Protein AF-A0A2E7ZT32-F1 (afdb_monomer_lite)

Structure (mmCIF, N/CA/C/O backbone):
data_AF-A0A2E7ZT32-F1
#
_entry.id   AF-A0A2E7ZT32-F1
#
loop_
_atom_site.group_PDB
_atom_site.id
_atom_site.type_symbol
_atom_site.label_atom_id
_atom_site.label_alt_id
_atom_site.label_comp_id
_atom_site.label_asym_id
_atom_site.label_entity_id
_atom_site.label_seq_id
_atom_site.pdbx_PDB_ins_code
_atom_site.Cartn_x
_atom_site.Cartn_y
_atom_site.Cartn_z
_atom_site.occupancy
_atom_site.B_iso_or_equiv
_atom_site.auth_seq_id
_atom_site.auth_comp_id
_atom_site.auth_asym_id
_atom_site.auth_atom_id
_atom_site.pdbx_PDB_model_num
ATOM 1 N N . MET A 1 1 ? -22.528 -27.474 -40.644 1.00 44.06 1 MET A N 1
ATOM 2 C CA . MET A 1 1 ? -21.959 -28.579 -41.443 1.00 44.06 1 MET A CA 1
ATOM 3 C C . MET A 1 1 ? -20.576 -28.082 -41.821 1.00 44.06 1 MET A C 1
ATOM 5 O O . MET A 1 1 ? -20.503 -27.129 -42.572 1.00 44.06 1 MET A O 1
ATOM 9 N N . GLU A 1 2 ? -19.521 -28.380 -41.077 1.00 48.31 2 GLU A N 1
ATOM 10 C CA . GLU A 1 2 ? -18.932 -29.712 -40.945 1.00 48.31 2 GLU A CA 1
ATOM 11 C C . GLU A 1 2 ? -18.247 -29.888 -39.576 1.00 48.31 2 GLU A C 1
ATOM 13 O O . GLU A 1 2 ? -18.005 -28.931 -38.846 1.00 48.31 2 GLU A O 1
ATOM 18 N N . LEU A 1 3 ? -18.027 -31.150 -39.232 1.00 40.50 3 LEU A N 1
ATOM 19 C CA . LEU A 1 3 ? -17.860 -31.727 -37.908 1.00 40.50 3 LEU A CA 1
ATOM 20 C C . LEU A 1 3 ? -16.475 -31.538 -37.266 1.00 40.50 3 LEU A C 1
ATOM 22 O O . LEU A 1 3 ? -15.448 -31.378 -37.916 1.00 40.50 3 LEU A O 1
ATOM 26 N N . GLN A 1 4 ? -16.511 -31.675 -35.940 1.00 51.94 4 GLN A N 1
ATOM 27 C CA . GLN A 1 4 ? -15.408 -31.835 -34.998 1.00 51.94 4 GLN A CA 1
ATOM 28 C C . GLN A 1 4 ? -14.325 -32.815 -35.477 1.00 51.94 4 GLN A C 1
ATOM 30 O O . GLN A 1 4 ? -14.642 -33.946 -35.837 1.00 51.94 4 GLN A O 1
ATOM 35 N N . ASN A 1 5 ? -13.049 -32.434 -35.349 1.00 46.72 5 ASN A N 1
ATOM 36 C CA . ASN A 1 5 ? -11.933 -33.374 -35.432 1.00 46.72 5 ASN A CA 1
ATOM 37 C C . ASN A 1 5 ? -11.265 -33.498 -34.057 1.00 46.72 5 ASN A C 1
ATOM 39 O O . ASN A 1 5 ? -10.390 -32.722 -33.680 1.00 46.72 5 ASN A O 1
ATOM 43 N N . ARG A 1 6 ? -11.767 -34.457 -33.278 1.00 56.53 6 ARG A N 1
ATOM 44 C CA . ARG A 1 6 ? -11.329 -34.7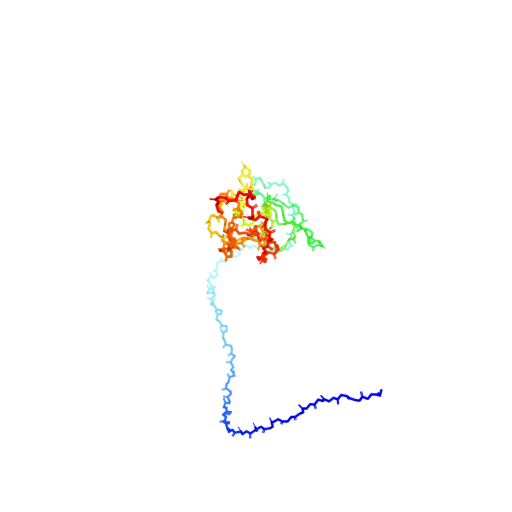98 -31.925 1.00 56.53 6 ARG A CA 1
ATOM 45 C C . ARG A 1 6 ? -10.524 -36.087 -32.046 1.00 56.53 6 ARG A C 1
ATOM 47 O O . ARG A 1 6 ? -11.111 -37.153 -32.209 1.00 56.53 6 ARG A O 1
ATOM 54 N N . ASN A 1 7 ? -9.195 -35.985 -32.043 1.00 53.62 7 ASN A N 1
ATOM 55 C CA . ASN A 1 7 ? -8.340 -37.153 -32.217 1.00 53.62 7 ASN A CA 1
ATOM 56 C C . ASN A 1 7 ? -8.139 -37.859 -30.872 1.00 53.62 7 ASN A C 1
ATOM 58 O O . ASN A 1 7 ? -7.481 -37.363 -29.960 1.00 53.62 7 ASN A O 1
ATOM 62 N N . MET A 1 8 ? -8.812 -38.998 -30.774 1.00 51.62 8 MET A N 1
ATOM 63 C CA . MET A 1 8 ? -8.826 -39.953 -29.678 1.00 51.62 8 MET A CA 1
ATOM 64 C C . MET A 1 8 ? -7.582 -40.854 -29.747 1.00 51.62 8 MET A C 1
ATOM 66 O O . MET A 1 8 ? -7.039 -41.080 -30.825 1.00 51.62 8 MET A O 1
ATOM 70 N N . LEU A 1 9 ? -7.288 -41.500 -28.615 1.00 43.53 9 LEU A N 1
ATOM 71 C CA . LEU A 1 9 ? -6.657 -42.823 -28.507 1.00 43.53 9 LEU A CA 1
ATOM 72 C C . LEU A 1 9 ? -5.124 -42.884 -28.354 1.00 43.53 9 LEU A C 1
ATOM 74 O O . LEU A 1 9 ? -4.387 -43.047 -29.317 1.00 43.53 9 LEU A O 1
ATOM 78 N N . TRP A 1 10 ? -4.677 -42.965 -27.098 1.00 52.50 10 TRP A N 1
ATOM 79 C CA . TRP A 1 10 ? -3.702 -43.985 -26.698 1.00 52.50 10 TRP A CA 1
ATOM 80 C C . TRP A 1 10 ? -4.205 -44.688 -25.433 1.00 52.50 10 TRP A C 1
ATOM 82 O O . TRP A 1 10 ? -4.129 -44.170 -24.324 1.00 52.50 10 TRP A O 1
ATOM 92 N N . LEU A 1 11 ? -4.779 -45.875 -25.646 1.00 48.75 11 LEU A N 1
ATOM 93 C CA . LEU A 1 11 ? -4.953 -46.914 -24.636 1.00 48.75 11 LEU A CA 1
ATOM 94 C C . LEU A 1 11 ? -3.565 -47.412 -24.216 1.00 48.75 11 LEU A C 1
ATOM 96 O O . LEU A 1 11 ? -2.834 -47.886 -25.079 1.00 48.75 11 LEU A O 1
ATOM 100 N N . MET A 1 12 ? -3.276 -47.435 -22.915 1.00 56.84 12 MET A N 1
ATOM 101 C CA . MET A 1 12 ? -2.553 -48.547 -22.288 1.00 56.84 12 MET A CA 1
ATOM 102 C C . MET A 1 12 ? -3.114 -48.770 -20.884 1.00 56.84 12 MET A C 1
ATOM 104 O O . MET A 1 12 ? -2.812 -48.045 -19.941 1.00 56.84 12 MET A O 1
ATOM 108 N N . ALA A 1 13 ? -3.966 -49.786 -20.775 1.00 48.78 13 ALA A N 1
ATOM 109 C CA . ALA A 1 13 ? -4.363 -50.392 -19.519 1.00 48.78 13 ALA A CA 1
ATOM 110 C C . ALA A 1 13 ? -3.376 -51.517 -19.179 1.00 48.78 13 ALA A C 1
ATOM 112 O O . ALA A 1 13 ? -3.113 -52.372 -20.024 1.00 48.78 13 ALA A O 1
ATOM 113 N N . ALA A 1 14 ? -2.899 -51.564 -17.936 1.00 48.31 14 ALA A N 1
ATOM 114 C CA . ALA A 1 14 ? -2.426 -52.795 -17.312 1.00 48.31 14 ALA A CA 1
ATOM 115 C C . ALA A 1 14 ? -2.704 -52.740 -15.803 1.00 48.31 14 ALA A C 1
ATOM 117 O O . ALA A 1 14 ? -2.135 -51.936 -15.071 1.00 48.31 14 ALA A O 1
ATOM 118 N N . LEU A 1 15 ? -3.641 -53.596 -15.389 1.00 50.78 15 LEU A N 1
ATOM 119 C CA . LEU A 1 15 ? -3.982 -53.952 -14.016 1.00 50.78 15 LEU A CA 1
ATOM 120 C C . LEU A 1 15 ? -2.781 -54.572 -13.285 1.00 50.78 15 LEU A C 1
ATOM 122 O O . LEU A 1 15 ? -1.994 -55.251 -13.936 1.00 50.78 15 LEU A O 1
ATOM 126 N N . VAL A 1 16 ? -2.769 -54.505 -11.943 1.00 48.06 16 VAL A N 1
ATOM 127 C CA . VAL A 1 16 ? -2.507 -55.662 -11.054 1.00 48.06 16 VAL A CA 1
ATOM 128 C C . VAL A 1 16 ? -2.897 -55.350 -9.592 1.00 48.06 16 VAL A C 1
ATOM 130 O O . VAL A 1 16 ? -2.325 -54.475 -8.958 1.00 48.06 16 VAL A O 1
ATOM 133 N N . PHE A 1 17 ? -3.906 -56.108 -9.135 1.00 46.03 17 PHE A N 1
ATOM 134 C CA . PHE A 1 17 ? -4.168 -56.720 -7.815 1.00 46.03 17 PHE A CA 1
ATOM 135 C C . PHE A 1 17 ? -4.166 -55.852 -6.537 1.00 46.03 17 PHE A C 1
ATOM 137 O O . PHE A 1 17 ? -3.165 -55.288 -6.129 1.00 46.03 17 PHE A O 1
ATOM 144 N N . ALA A 1 18 ? -5.331 -55.660 -5.912 1.00 43.78 18 ALA A N 1
ATOM 145 C CA . ALA A 1 18 ? -6.026 -56.585 -4.997 1.00 43.78 18 ALA A CA 1
ATOM 146 C C . ALA A 1 18 ? -5.474 -56.542 -3.561 1.00 43.78 18 ALA A C 1
ATOM 148 O O . ALA A 1 18 ? -4.405 -57.061 -3.265 1.00 43.78 18 ALA A O 1
ATOM 149 N N . GLY A 1 19 ? -6.284 -55.977 -2.668 1.00 44.78 19 GLY A N 1
ATOM 150 C CA . GLY A 1 19 ? -6.091 -55.990 -1.224 1.00 44.78 19 GLY A CA 1
ATOM 151 C C . GLY A 1 19 ? -7.355 -55.490 -0.537 1.00 44.78 19 GLY A C 1
ATOM 152 O O . GLY A 1 19 ? -7.425 -54.347 -0.110 1.00 44.78 19 GLY A O 1
ATOM 153 N N . CYS A 1 20 ? -8.385 -56.335 -0.500 1.00 48.03 20 CYS A N 1
ATOM 154 C CA . CYS A 1 20 ? -9.529 -56.159 0.383 1.00 48.03 20 CYS A CA 1
ATOM 155 C C . CYS A 1 20 ? -9.181 -56.845 1.710 1.00 48.03 20 CYS A C 1
ATOM 157 O O . CYS A 1 20 ? -8.867 -58.033 1.701 1.00 48.03 20 CYS A O 1
ATOM 159 N N . SER A 1 21 ? -9.236 -56.127 2.831 1.00 48.22 21 SER A N 1
ATOM 160 C CA . SER A 1 21 ? -9.439 -56.759 4.135 1.00 48.22 21 SER A CA 1
ATOM 161 C C . SER A 1 21 ? -10.209 -55.815 5.055 1.00 48.22 21 SER A C 1
ATOM 163 O O . SER A 1 21 ? -9.656 -54.876 5.610 1.00 48.22 21 SER A O 1
ATOM 165 N N . SER A 1 22 ? -11.517 -56.068 5.085 1.00 47.81 22 SER A N 1
ATOM 166 C CA . SER A 1 22 ? -12.370 -56.262 6.264 1.00 47.81 22 SER A CA 1
ATOM 167 C C . SER A 1 22 ? -12.110 -55.420 7.518 1.00 47.81 22 SER A C 1
ATOM 169 O O . SER A 1 22 ? -11.057 -55.570 8.123 1.00 47.81 22 SER A O 1
ATOM 171 N N . THR A 1 23 ? -13.175 -54.703 7.923 1.00 48.69 23 THR A N 1
ATOM 172 C CA . THR A 1 23 ? -13.800 -54.689 9.273 1.00 48.69 23 THR A CA 1
ATOM 173 C C . THR A 1 23 ? -12.878 -54.301 10.441 1.00 48.69 23 THR A C 1
ATOM 175 O O . THR A 1 23 ? -11.807 -54.858 10.585 1.00 48.69 23 THR A O 1
ATOM 178 N N . GLU A 1 24 ? -13.219 -53.379 11.347 1.00 56.44 24 GLU A N 1
ATOM 179 C CA . GLU A 1 24 ? -14.352 -53.460 12.282 1.00 56.44 24 GLU A CA 1
ATOM 180 C C . GLU A 1 24 ? -14.703 -52.064 12.859 1.00 56.44 24 GLU A C 1
ATOM 182 O O . GLU A 1 24 ? -13.821 -51.248 13.117 1.00 56.44 24 GLU A O 1
ATOM 187 N N . ALA A 1 25 ? -15.989 -51.823 13.122 1.00 55.81 25 ALA A N 1
ATOM 188 C CA . ALA A 1 25 ? -16.462 -50.972 14.220 1.00 55.81 25 ALA A CA 1
ATOM 189 C C . ALA A 1 25 ? -17.188 -51.904 15.209 1.00 55.81 25 ALA A C 1
ATOM 191 O O . ALA A 1 25 ? -17.851 -52.838 14.744 1.00 55.81 25 ALA A O 1
ATOM 192 N N . PRO A 1 26 ? -17.021 -51.738 16.535 1.00 50.28 26 PRO A N 1
ATOM 193 C CA . PRO A 1 26 ? -18.109 -51.207 17.382 1.00 50.28 26 PRO A CA 1
ATOM 194 C C . PRO A 1 26 ? -17.588 -50.321 18.555 1.00 50.28 26 PRO A C 1
ATOM 196 O O . PRO A 1 26 ? -16.479 -50.509 19.035 1.00 50.28 26 PRO A O 1
ATOM 199 N N . THR A 1 27 ? -18.232 -49.201 18.911 1.00 46.38 27 THR A N 1
ATOM 200 C CA . THR A 1 27 ? -19.353 -49.036 19.875 1.00 46.38 27 THR A CA 1
ATOM 201 C C . THR A 1 27 ? -18.932 -48.993 21.365 1.00 46.38 27 THR A C 1
ATOM 203 O O . THR A 1 27 ? -18.458 -49.982 21.907 1.00 46.38 27 THR A O 1
ATOM 206 N N . GLU A 1 28 ? -19.231 -47.840 21.994 1.00 50.78 28 GLU A N 1
ATOM 207 C CA . GLU A 1 28 ? -19.510 -47.556 23.425 1.00 50.78 28 GLU A CA 1
ATOM 208 C C . GLU A 1 28 ? -18.400 -47.720 24.484 1.00 50.78 28 GLU A C 1
ATOM 210 O O . GLU A 1 28 ? -17.934 -48.825 24.743 1.00 50.78 28 GLU A O 1
ATOM 215 N N . ARG A 1 29 ? -18.156 -46.653 25.272 1.00 50.16 29 ARG A N 1
ATOM 216 C CA . ARG A 1 29 ? -18.421 -46.709 26.725 1.00 50.16 29 ARG A CA 1
ATOM 217 C C . ARG A 1 29 ? -18.493 -45.321 27.373 1.00 50.16 29 ARG A C 1
ATOM 219 O O . ARG A 1 29 ? -17.478 -44.658 27.562 1.00 50.16 29 ARG A O 1
ATOM 226 N N . SER A 1 30 ? -19.708 -44.960 27.782 1.00 53.91 30 SER A N 1
ATOM 227 C CA . SER A 1 30 ? -19.976 -44.022 28.874 1.00 53.91 30 SER A CA 1
ATOM 228 C C . SER A 1 30 ? -19.168 -44.396 30.122 1.00 53.91 30 SER A C 1
ATOM 230 O O . SER A 1 30 ? -19.177 -45.558 30.542 1.00 53.91 30 SER A O 1
ATOM 232 N N . GLN A 1 31 ? -18.513 -43.418 30.745 1.00 55.97 31 GLN A N 1
ATOM 233 C CA . GLN A 1 31 ? -18.185 -43.491 32.165 1.00 55.97 31 GLN A CA 1
ATOM 234 C C . GLN A 1 31 ? -18.619 -42.201 32.850 1.00 55.97 31 GLN A C 1
ATOM 236 O O . GLN A 1 31 ? -17.825 -41.307 33.131 1.00 55.97 31 GLN A O 1
ATOM 241 N N . ASP A 1 32 ? -19.917 -42.173 33.136 1.00 48.41 32 ASP A N 1
ATOM 242 C CA . ASP A 1 32 ? -20.485 -41.528 34.310 1.00 48.41 32 ASP A CA 1
ATOM 243 C C . ASP A 1 32 ? -19.647 -41.897 35.546 1.00 48.41 32 ASP A C 1
ATOM 245 O O . ASP A 1 32 ? -19.674 -43.036 36.031 1.00 48.41 32 ASP A O 1
ATOM 249 N N . VAL A 1 33 ? -18.879 -40.941 36.070 1.00 58.53 33 VAL A N 1
ATOM 250 C CA . VAL A 1 33 ? -18.340 -41.064 37.424 1.00 58.53 33 VAL A CA 1
ATOM 251 C C . VAL A 1 33 ? -19.517 -40.890 38.367 1.00 58.53 33 VAL A C 1
ATOM 253 O O . VAL A 1 33 ? -20.093 -39.812 38.494 1.00 58.53 33 VAL A O 1
ATOM 256 N N . GLN A 1 34 ? -19.885 -41.998 38.999 1.00 48.62 34 GLN A N 1
ATOM 257 C CA . GLN A 1 34 ? -20.909 -42.062 40.024 1.00 48.62 34 GLN A CA 1
ATOM 258 C C . GLN A 1 34 ? -20.571 -41.078 41.147 1.00 48.62 34 GLN A C 1
ATOM 260 O O . GLN A 1 34 ? -19.633 -41.294 41.916 1.00 48.62 34 GLN A O 1
ATOM 265 N N . ALA A 1 35 ? -21.357 -40.008 41.247 1.00 49.81 35 ALA A N 1
ATOM 266 C CA . ALA A 1 35 ? -21.474 -39.243 42.472 1.00 49.81 35 ALA A CA 1
ATOM 267 C C . ALA A 1 35 ? -22.036 -40.191 43.538 1.00 49.81 35 ALA A C 1
ATOM 269 O O . ALA A 1 35 ? -23.204 -40.580 43.499 1.00 49.81 35 ALA A O 1
ATOM 270 N N . THR A 1 36 ? -21.181 -40.626 44.458 1.00 46.91 36 THR A N 1
ATOM 271 C CA . THR A 1 36 ? -21.615 -41.321 45.664 1.00 46.91 36 THR A CA 1
ATOM 272 C C . THR A 1 36 ? -22.391 -40.333 46.520 1.00 46.91 36 THR A C 1
ATOM 274 O O . THR A 1 36 ? -21.813 -39.489 47.204 1.00 46.91 36 THR A O 1
ATOM 277 N N . ASP A 1 37 ? -23.709 -40.456 46.424 1.00 47.06 37 ASP A N 1
ATOM 278 C CA . ASP A 1 37 ? -24.710 -39.925 47.332 1.00 47.06 37 ASP A CA 1
ATOM 279 C C . ASP A 1 37 ? -24.388 -40.362 48.772 1.00 47.06 37 ASP A C 1
ATOM 281 O O . ASP A 1 37 ? -24.600 -41.510 49.170 1.00 47.06 37 ASP A O 1
ATOM 285 N N . VAL A 1 38 ? -23.824 -39.439 49.550 1.00 51.38 38 VAL A N 1
ATOM 286 C CA . VAL A 1 38 ? -23.970 -39.440 51.004 1.00 51.38 38 VAL A CA 1
ATOM 287 C C . VAL A 1 38 ? -24.928 -38.305 51.311 1.00 51.38 38 VAL A C 1
ATOM 289 O O . VAL A 1 38 ? -24.528 -37.156 51.495 1.00 51.38 38 VAL A O 1
ATOM 292 N N . GLY A 1 39 ? -26.212 -38.644 51.298 1.00 37.84 39 GLY A N 1
ATOM 293 C CA . GLY A 1 39 ? -27.290 -37.730 51.606 1.00 37.84 39 GLY A CA 1
ATOM 294 C C . GLY A 1 39 ? -27.094 -37.031 52.949 1.00 37.84 39 GLY A C 1
ATOM 295 O O . GLY A 1 39 ? -26.950 -37.664 53.997 1.00 37.84 39 GLY A O 1
ATOM 296 N N . LEU A 1 40 ? -27.191 -35.704 52.909 1.00 48.66 40 LEU A N 1
ATOM 297 C CA . LEU A 1 40 ? -27.631 -34.901 54.037 1.00 48.66 40 LEU A CA 1
ATOM 298 C C . LEU A 1 40 ? -28.608 -33.827 53.534 1.00 48.66 40 LEU A C 1
ATOM 300 O O . LEU A 1 40 ? -28.229 -32.718 53.194 1.00 48.66 40 LEU A O 1
ATOM 304 N N . ALA A 1 41 ? -29.874 -34.242 53.473 1.00 45.66 41 ALA A N 1
ATOM 305 C CA . ALA A 1 41 ? -31.059 -33.492 53.886 1.00 45.66 41 ALA A CA 1
ATOM 306 C C . ALA A 1 41 ? -31.310 -32.061 53.332 1.00 45.66 41 ALA A C 1
ATOM 308 O O . ALA A 1 41 ? -30.765 -31.087 53.831 1.00 45.66 41 ALA A O 1
ATOM 309 N N . ILE A 1 42 ? -32.311 -31.991 52.435 1.00 48.81 42 ILE A N 1
ATOM 310 C CA . ILE A 1 42 ? -33.449 -31.038 52.370 1.00 48.81 42 ILE A CA 1
ATOM 311 C C . ILE A 1 42 ? -33.196 -29.526 52.550 1.00 48.81 42 ILE A C 1
ATOM 313 O O . ILE A 1 42 ? -33.114 -29.039 53.671 1.00 48.81 42 ILE A O 1
ATOM 317 N N . ASP A 1 43 ? -33.358 -28.774 51.456 1.00 45.03 43 ASP A N 1
ATOM 318 C CA . ASP A 1 43 ? -34.270 -27.621 51.435 1.00 45.03 43 ASP A CA 1
ATOM 319 C C . ASP A 1 43 ? -34.995 -27.550 50.079 1.00 45.03 43 ASP A C 1
ATOM 321 O O . ASP A 1 43 ? -34.470 -27.972 49.048 1.00 45.03 43 ASP A O 1
ATOM 325 N N . ALA A 1 44 ? -36.256 -27.136 50.109 1.00 45.12 44 ALA A N 1
ATOM 326 C CA . ALA A 1 44 ? -37.197 -27.204 49.002 1.00 45.12 44 ALA A CA 1
ATOM 327 C C . ALA A 1 44 ? -37.141 -25.951 48.109 1.00 45.12 44 ALA A C 1
ATOM 329 O O . ALA A 1 44 ? -37.138 -24.833 48.607 1.00 45.12 44 ALA A O 1
ATOM 330 N N . GLY A 1 45 ? -37.245 -26.153 46.789 1.00 45.78 45 GLY A N 1
ATOM 331 C CA . GLY A 1 45 ? -37.381 -25.091 45.779 1.00 45.78 45 GLY A CA 1
ATOM 332 C C . GLY A 1 45 ? -36.018 -24.622 45.257 1.00 45.78 45 GLY A C 1
ATOM 333 O O . GLY A 1 45 ? -35.115 -24.375 46.032 1.00 45.78 45 GLY A O 1
ATOM 334 N N . GLN A 1 46 ? -35.769 -24.483 43.958 1.00 40.69 46 GLN A N 1
ATOM 335 C CA . GLN A 1 46 ? -36.648 -23.911 42.947 1.00 40.69 46 GLN A CA 1
ATOM 336 C C . GLN A 1 46 ? -36.367 -24.505 41.557 1.00 40.69 46 GLN A C 1
ATOM 338 O O . GLN A 1 46 ? -35.227 -24.729 41.160 1.00 40.69 46 GLN A O 1
ATOM 343 N N . THR A 1 47 ? -37.450 -24.723 40.817 1.00 48.25 47 THR A N 1
ATOM 344 C CA . THR A 1 47 ? -37.513 -24.796 39.354 1.00 48.25 47 THR A CA 1
ATOM 345 C C . THR A 1 47 ? -37.703 -23.385 38.798 1.00 48.25 47 THR A C 1
ATOM 347 O O . THR A 1 47 ? -38.595 -22.715 39.312 1.00 48.25 47 THR A O 1
ATOM 350 N N . SER A 1 48 ? -36.967 -22.985 37.754 1.00 43.69 48 SER A N 1
ATOM 351 C CA . SER A 1 48 ? -37.294 -21.889 36.800 1.00 43.69 48 SER A CA 1
ATOM 352 C C . SER A 1 48 ? -36.002 -21.537 36.035 1.00 43.69 48 SER A C 1
ATOM 354 O O . SER A 1 48 ? -34.990 -21.314 36.683 1.00 43.69 48 SER A O 1
ATOM 356 N N . SER A 1 49 ? -35.864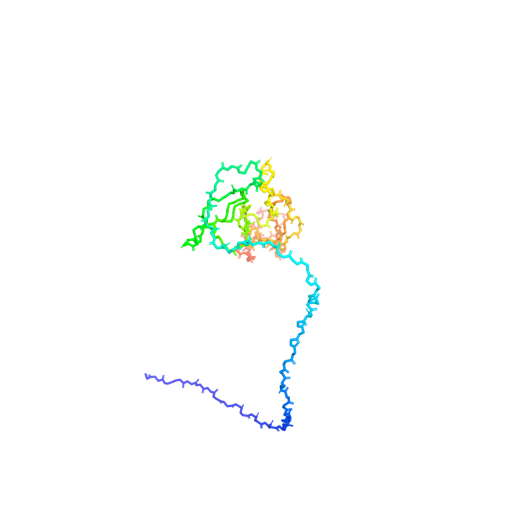 -21.497 34.704 1.00 53.84 49 SER A N 1
ATOM 357 C CA . SER A 1 49 ? -36.811 -21.111 33.651 1.00 53.84 49 SER A CA 1
ATOM 358 C C . SER A 1 49 ? -37.679 -19.934 34.066 1.00 53.84 49 SER A C 1
ATOM 360 O O . SER A 1 49 ? -38.864 -20.133 34.249 1.00 53.84 49 SER A O 1
ATOM 362 N N . ASP A 1 50 ? -37.070 -18.764 34.250 1.00 44.44 50 ASP A N 1
ATOM 363 C CA . ASP A 1 50 ? -37.685 -17.427 34.290 1.00 44.44 50 ASP A CA 1
ATOM 364 C C . ASP A 1 50 ? -36.503 -16.452 34.072 1.00 44.44 50 ASP A C 1
ATOM 366 O O . ASP A 1 50 ? -35.497 -16.561 34.760 1.00 44.44 50 ASP A O 1
ATOM 370 N N . SER A 1 51 ? -36.424 -15.579 33.063 1.00 61.31 51 SER A N 1
ATOM 371 C CA . SER A 1 51 ? -37.413 -14.591 32.626 1.00 61.31 51 SER A CA 1
ATOM 372 C C . SER A 1 51 ? -38.084 -13.910 33.814 1.00 61.31 51 SER A C 1
ATOM 374 O O . SER A 1 51 ? -39.274 -14.068 34.046 1.00 61.31 51 SER A O 1
ATOM 376 N N . GLN A 1 52 ? -37.289 -13.187 34.604 1.00 45.78 52 GLN A N 1
ATOM 377 C CA . GLN A 1 52 ? -37.774 -12.201 35.566 1.00 45.78 52 GLN A CA 1
ATOM 378 C C . GLN A 1 52 ? -36.648 -11.218 35.899 1.00 45.78 52 GLN A C 1
ATOM 380 O O . GLN A 1 52 ? -35.745 -11.492 36.682 1.00 45.78 52 GLN A O 1
ATOM 385 N N . THR A 1 53 ? -36.721 -10.050 35.270 1.00 59.69 53 THR A N 1
ATOM 386 C CA . THR A 1 53 ? -36.031 -8.830 35.678 1.00 59.69 53 THR A CA 1
ATOM 387 C C . THR A 1 53 ? -36.665 -8.299 36.971 1.00 59.69 53 THR A C 1
ATOM 389 O O . THR A 1 53 ? -37.881 -8.120 37.049 1.00 59.69 53 THR A O 1
ATOM 392 N N . ASN A 1 54 ? -35.853 -8.021 37.995 1.00 36.97 54 ASN A N 1
ATOM 393 C CA . ASN A 1 54 ? -36.264 -7.270 39.189 1.00 36.97 54 ASN A CA 1
ATOM 394 C C . ASN A 1 54 ? -35.180 -6.217 39.513 1.00 36.97 54 ASN A C 1
ATOM 396 O O . ASN A 1 54 ? -34.019 -6.591 39.685 1.00 36.97 54 ASN A O 1
ATOM 400 N N . PRO A 1 55 ? -35.500 -4.907 39.565 1.00 50.16 55 PRO A N 1
ATOM 401 C CA . PRO A 1 55 ? -34.506 -3.833 39.492 1.00 50.16 55 PRO A CA 1
ATOM 402 C C . PRO A 1 55 ? -33.893 -3.487 40.860 1.00 50.16 55 PRO A C 1
ATOM 404 O O . PRO A 1 55 ? -33.990 -2.351 41.323 1.00 50.16 55 PRO A O 1
ATOM 407 N N . SER A 1 56 ? -33.307 -4.450 41.574 1.00 47.22 56 SER A N 1
ATOM 408 C CA . SER A 1 56 ? -32.765 -4.191 42.925 1.00 47.22 56 SER A CA 1
ATOM 409 C C . SER A 1 56 ? -31.412 -4.828 43.248 1.00 47.22 56 SER A C 1
ATOM 411 O O . SER A 1 56 ? -30.931 -4.648 44.365 1.00 47.22 56 SER A O 1
ATOM 413 N N . ASP A 1 57 ? -30.749 -5.473 42.287 1.00 49.69 57 ASP A N 1
ATOM 414 C CA . ASP A 1 57 ? -29.358 -5.902 42.455 1.00 49.69 57 ASP A CA 1
ATOM 415 C C . ASP A 1 57 ? -28.391 -4.802 42.004 1.00 49.69 57 ASP A C 1
ATOM 417 O O . ASP A 1 57 ? -28.037 -4.671 40.835 1.00 49.69 57 ASP A O 1
ATOM 421 N N . SER A 1 58 ? -27.919 -4.004 42.961 1.00 54.94 58 SER A N 1
ATOM 422 C CA . SER A 1 58 ? -26.913 -2.951 42.751 1.00 54.94 58 SER A CA 1
ATOM 423 C C . SER A 1 58 ? -25.487 -3.486 42.519 1.00 54.94 58 SER A C 1
ATOM 425 O O . SER A 1 58 ? -24.530 -2.860 42.969 1.00 54.94 58 SER A O 1
ATOM 427 N N . ASN A 1 59 ? -25.317 -4.648 41.876 1.00 50.81 59 ASN A N 1
ATOM 428 C CA . ASN A 1 59 ? -23.997 -5.226 41.578 1.00 50.81 59 ASN A CA 1
ATOM 429 C C . ASN A 1 59 ? -23.994 -6.209 40.386 1.00 50.81 59 ASN A C 1
ATOM 431 O O . ASN A 1 59 ? -23.291 -7.218 40.406 1.00 50.81 59 ASN A O 1
ATOM 435 N N . VAL A 1 60 ? -24.741 -5.903 39.321 1.00 46.97 60 VAL A N 1
ATOM 436 C CA . VAL A 1 60 ? -24.497 -6.511 38.004 1.00 46.97 60 VAL A CA 1
ATOM 437 C C . VAL A 1 60 ? -23.402 -5.698 37.315 1.00 46.97 60 VAL A C 1
ATOM 439 O O . VAL A 1 60 ? -23.607 -4.546 36.935 1.00 46.97 60 VAL A O 1
ATOM 442 N N . ALA A 1 61 ? -22.207 -6.275 37.206 1.00 45.03 61 ALA A N 1
ATOM 443 C CA . ALA A 1 61 ? -21.166 -5.734 36.349 1.00 45.03 61 ALA A CA 1
ATOM 444 C C . ALA A 1 61 ? -21.629 -5.865 34.890 1.00 45.03 61 ALA A C 1
ATOM 446 O O . ALA A 1 61 ? -21.706 -6.968 34.368 1.00 45.03 61 ALA A O 1
ATOM 447 N N . GLN A 1 62 ? -21.958 -4.714 34.302 1.00 46.53 62 GLN A N 1
ATOM 448 C CA . GLN A 1 62 ? -22.155 -4.461 32.872 1.00 46.53 62 GLN A CA 1
ATOM 449 C C . GLN A 1 62 ? -23.114 -5.422 32.166 1.00 46.53 62 GLN A C 1
ATOM 451 O O . GLN A 1 62 ? -22.743 -6.257 31.353 1.00 46.53 62 GLN A O 1
ATOM 456 N N . ASP A 1 63 ? -24.386 -5.205 32.472 1.00 54.31 63 ASP A N 1
ATOM 457 C CA . ASP A 1 63 ? -25.491 -5.440 31.557 1.00 54.31 63 ASP A CA 1
ATOM 458 C C . ASP A 1 63 ? -25.421 -4.412 30.407 1.00 54.31 63 ASP A C 1
ATOM 460 O O . ASP A 1 63 ? -25.787 -3.246 30.575 1.00 54.31 63 ASP A O 1
ATOM 464 N N . THR A 1 64 ? -24.882 -4.829 29.261 1.00 51.00 64 THR A N 1
ATOM 465 C CA . THR A 1 64 ? -24.932 -4.114 27.974 1.00 51.00 64 THR A CA 1
ATOM 466 C C . THR A 1 64 ? -26.031 -4.675 27.068 1.00 51.00 64 THR A C 1
ATOM 468 O O . THR A 1 64 ? -25.895 -4.628 25.851 1.00 51.00 64 THR A O 1
ATOM 471 N N . THR A 1 65 ? -27.138 -5.194 27.622 1.00 52.72 65 THR A N 1
ATOM 472 C CA . THR A 1 65 ? -28.248 -5.750 26.825 1.00 52.72 65 THR A CA 1
ATOM 473 C C . THR A 1 65 ? -29.006 -4.680 26.021 1.00 52.72 65 THR A C 1
ATOM 475 O O . THR A 1 65 ? -30.135 -4.289 26.318 1.00 52.72 65 THR A O 1
ATOM 478 N N . ALA A 1 66 ? -28.418 -4.256 24.904 1.00 56.91 66 ALA A N 1
ATOM 479 C CA . ALA A 1 66 ? -29.193 -4.231 23.679 1.00 56.91 66 ALA A CA 1
ATOM 480 C C . ALA A 1 66 ? -29.477 -5.705 23.327 1.00 56.91 66 ALA A C 1
ATOM 482 O O . ALA A 1 66 ? -28.541 -6.503 23.298 1.00 56.91 66 ALA A O 1
ATOM 483 N N . PRO A 1 67 ? -30.743 -6.121 23.153 1.00 58.91 67 PRO A N 1
ATOM 484 C CA . PRO A 1 67 ? -31.028 -7.437 22.609 1.00 58.91 67 PRO A CA 1
ATOM 485 C C . PRO A 1 67 ? -30.452 -7.439 21.198 1.00 58.91 67 PRO A C 1
ATOM 487 O O . PRO A 1 67 ? -30.962 -6.731 20.331 1.00 58.91 67 PRO A O 1
ATOM 490 N N . CYS A 1 68 ? -29.350 -8.158 21.016 1.00 67.19 68 CYS A N 1
ATOM 491 C CA . CYS A 1 68 ? -28.757 -8.344 19.709 1.00 67.19 68 CYS A CA 1
ATOM 492 C C . CYS A 1 68 ? -29.843 -8.995 18.819 1.00 67.19 68 CYS A C 1
ATOM 494 O O . CYS A 1 68 ? -30.563 -9.904 19.257 1.00 67.19 68 CYS A O 1
ATOM 496 N N . ASP A 1 69 ? -30.094 -8.409 17.647 1.00 67.81 69 ASP A N 1
ATOM 497 C CA . ASP A 1 69 ? -31.126 -8.863 16.713 1.00 67.81 69 ASP A CA 1
ATOM 498 C C . ASP A 1 69 ? -30.430 -9.651 15.598 1.00 67.81 69 ASP A C 1
ATOM 500 O O . ASP A 1 69 ? -29.928 -9.042 14.656 1.00 67.81 69 ASP A O 1
ATOM 504 N N . PRO A 1 70 ? -30.407 -10.997 15.662 1.00 61.50 70 PRO A N 1
ATOM 505 C CA . PRO A 1 70 ? -29.689 -11.834 14.698 1.00 61.50 70 PRO A CA 1
ATOM 506 C C . PRO A 1 70 ? -30.349 -11.848 13.306 1.00 61.50 70 PRO A C 1
ATOM 508 O O . PRO A 1 70 ? -30.031 -12.692 12.467 1.00 61.50 70 PRO A O 1
ATOM 511 N N . ALA A 1 71 ? -31.346 -10.988 13.065 1.00 63.59 71 ALA A N 1
ATOM 512 C CA . ALA A 1 71 ? -32.043 -10.888 11.793 1.00 63.59 71 ALA A CA 1
ATOM 513 C C . ALA A 1 71 ? -31.203 -10.221 10.693 1.00 63.59 71 ALA A C 1
ATOM 515 O O . ALA A 1 71 ? -31.486 -10.462 9.520 1.00 63.59 71 ALA A O 1
ATOM 516 N N . GLU A 1 72 ? -30.179 -9.433 11.036 1.00 59.44 72 GLU A N 1
ATOM 517 C CA . GLU A 1 72 ? -29.342 -8.727 10.061 1.00 59.44 72 GLU A CA 1
ATOM 518 C C . GLU A 1 72 ? -27.865 -8.794 10.471 1.00 59.44 72 GLU A C 1
ATOM 520 O O . GLU A 1 72 ? -27.512 -8.387 11.573 1.00 59.44 72 GLU A O 1
ATOM 525 N N . ALA A 1 73 ? -27.000 -9.276 9.572 1.00 61.34 73 ALA A N 1
ATOM 526 C CA . ALA A 1 73 ? -25.553 -9.186 9.753 1.00 61.34 73 ALA A CA 1
ATOM 527 C C . ALA A 1 73 ? -25.149 -7.710 9.649 1.00 61.34 73 ALA A C 1
ATOM 529 O O . ALA A 1 73 ? -25.138 -7.129 8.557 1.00 61.34 73 ALA A O 1
ATOM 530 N N . VAL A 1 74 ? -24.898 -7.089 10.792 1.00 68.19 74 VAL A N 1
ATOM 531 C CA . VAL A 1 74 ? -24.362 -5.734 10.888 1.00 68.19 74 VAL A CA 1
ATOM 532 C C . VAL A 1 74 ? -22.841 -5.810 10.987 1.00 68.19 74 VAL A C 1
ATOM 534 O O . VAL A 1 74 ? -22.283 -6.828 11.365 1.00 68.19 74 VAL A O 1
ATOM 537 N N . THR A 1 75 ? -22.145 -4.763 10.550 1.00 68.88 75 THR A N 1
ATOM 538 C CA . THR A 1 75 ? -20.692 -4.682 10.729 1.00 68.88 75 THR A CA 1
ATOM 539 C C . THR A 1 75 ? -20.387 -4.336 12.177 1.00 68.88 75 THR A C 1
ATOM 541 O O . THR A 1 75 ? -20.847 -3.285 12.637 1.00 68.88 75 THR A O 1
ATOM 544 N N . GLU A 1 76 ? -19.580 -5.164 12.832 1.00 72.06 76 GLU A N 1
ATOM 545 C CA . GLU A 1 76 ? -19.140 -4.936 14.206 1.00 72.06 76 GLU A CA 1
ATOM 546 C C . GLU A 1 76 ? -18.446 -3.568 14.357 1.00 72.06 76 GLU A C 1
ATOM 548 O O . GLU A 1 76 ? -17.707 -3.099 13.479 1.00 72.06 76 GLU A O 1
ATOM 553 N N . THR A 1 77 ? -18.709 -2.892 15.472 1.00 78.75 77 THR A N 1
ATOM 554 C CA . THR A 1 77 ? -18.124 -1.612 15.874 1.00 78.75 77 THR A CA 1
ATOM 555 C C . THR A 1 77 ? -17.267 -1.815 17.118 1.00 78.75 77 THR A C 1
ATOM 557 O O . THR A 1 77 ? -17.771 -2.371 18.074 1.00 78.75 77 THR A O 1
ATOM 560 N N . CYS A 1 78 ? -16.039 -1.269 17.166 1.00 84.44 78 CYS A N 1
ATOM 561 C CA . CYS A 1 78 ? -15.105 -1.389 18.303 1.00 84.44 78 CYS A CA 1
ATOM 562 C C . CYS A 1 78 ? -15.627 -0.673 19.554 1.00 84.44 78 CYS A C 1
ATOM 564 O O . CYS A 1 78 ? -15.205 0.439 19.901 1.00 84.44 78 CYS A O 1
ATOM 566 N N . ASN A 1 79 ? -16.611 -1.276 20.202 1.00 79.38 79 ASN A N 1
ATOM 567 C CA . ASN A 1 79 ? -17.306 -0.748 21.363 1.00 79.38 79 ASN A CA 1
ATOM 568 C C . ASN A 1 79 ? -17.543 -1.837 22.427 1.00 79.38 79 ASN A C 1
ATOM 570 O O . ASN A 1 79 ? -18.032 -1.50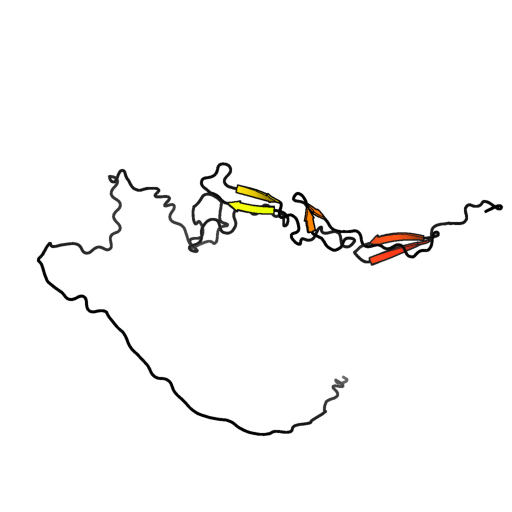9 23.515 1.00 79.38 79 ASN A O 1
ATOM 574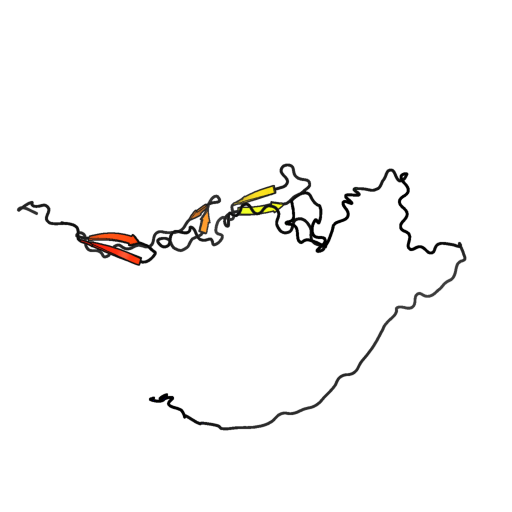 N N . GLY A 1 80 ? -17.128 -3.084 22.157 1.00 76.19 80 GLY A N 1
ATOM 575 C CA . GLY A 1 80 ? -17.241 -4.214 23.073 1.00 76.19 80 GLY A CA 1
ATOM 576 C C . GLY A 1 80 ? -18.652 -4.797 23.168 1.00 76.19 80 GLY A C 1
ATOM 577 O O . GLY A 1 80 ? -19.001 -5.350 24.217 1.00 76.19 80 GLY A O 1
ATOM 578 N N . ILE A 1 81 ? -19.470 -4.626 22.129 1.00 77.81 81 ILE A N 1
ATOM 579 C CA . ILE A 1 81 ? -20.801 -5.217 21.972 1.00 77.81 81 ILE A CA 1
ATOM 580 C C . ILE A 1 81 ? -20.751 -6.131 20.745 1.00 77.81 81 ILE A C 1
ATOM 582 O O . ILE A 1 81 ? -20.269 -5.714 19.708 1.00 77.81 81 ILE A O 1
ATOM 586 N N . ASP A 1 82 ? -21.252 -7.356 20.899 1.00 77.25 82 ASP A N 1
ATOM 587 C CA . ASP A 1 82 ? -21.509 -8.302 19.804 1.00 77.25 82 ASP A CA 1
ATOM 588 C C . ASP A 1 82 ? -22.833 -7.893 19.135 1.00 77.25 82 ASP A C 1
ATOM 590 O O . ASP A 1 82 ? -23.915 -8.030 19.731 1.00 77.25 82 ASP A O 1
ATOM 594 N N . GLU A 1 83 ? -22.739 -7.254 17.972 1.00 78.69 83 GLU A N 1
ATOM 595 C CA . GLU A 1 83 ? -23.869 -6.591 17.318 1.00 78.69 83 GLU A CA 1
ATOM 596 C C . GLU A 1 83 ? -24.634 -7.509 16.361 1.00 78.69 83 GLU A C 1
ATOM 598 O O . GLU A 1 83 ? -25.845 -7.312 16.188 1.00 78.69 83 GLU A O 1
ATOM 603 N N . ASP A 1 84 ? -23.980 -8.538 15.818 1.00 78.00 84 ASP A N 1
ATOM 604 C CA . ASP A 1 84 ? -24.566 -9.558 14.944 1.00 78.00 84 ASP A CA 1
ATOM 605 C C . ASP A 1 84 ? -24.882 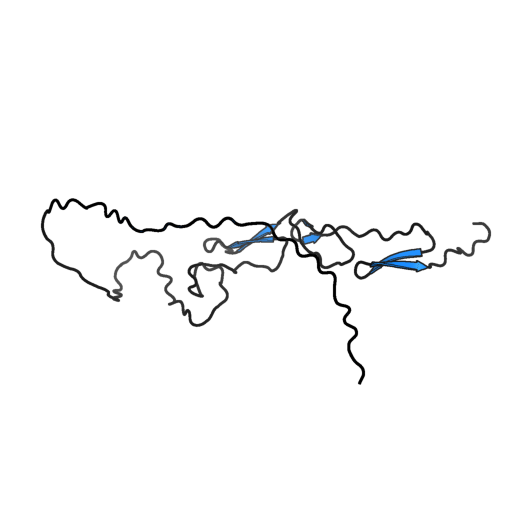-10.912 15.632 1.00 78.00 84 ASP A C 1
ATOM 607 O O . ASP A 1 84 ? -25.511 -11.793 15.028 1.00 78.00 84 ASP A O 1
ATOM 611 N N . CYS A 1 85 ? -24.577 -11.040 16.927 1.00 80.94 85 CYS A N 1
ATOM 612 C CA . CYS A 1 85 ? -24.765 -12.227 17.767 1.00 80.94 85 CYS A CA 1
ATOM 613 C C . CYS A 1 85 ? -24.030 -13.491 17.270 1.00 80.94 85 CYS A C 1
ATOM 615 O O . CYS A 1 85 ? -24.504 -14.608 17.549 1.00 80.94 85 CYS A O 1
ATOM 617 N N . ASP A 1 86 ? -22.944 -13.392 16.501 1.00 83.31 86 ASP A N 1
ATOM 618 C CA . ASP A 1 86 ? -22.250 -14.579 15.985 1.00 83.31 86 ASP A CA 1
ATOM 619 C C . ASP A 1 86 ? -21.386 -15.300 17.048 1.00 83.31 86 ASP A C 1
ATOM 621 O O . ASP A 1 86 ? -20.911 -16.426 16.831 1.00 83.31 86 ASP A O 1
ATOM 625 N N . GLY A 1 87 ? -21.283 -14.710 18.247 1.00 76.69 87 GLY A N 1
ATOM 626 C CA . GLY A 1 87 ? -20.520 -15.223 19.383 1.00 76.69 87 GLY A CA 1
ATOM 627 C C . GLY A 1 87 ? -19.062 -14.779 19.390 1.00 76.69 87 GLY A C 1
ATOM 628 O O . GLY A 1 87 ? -18.270 -15.282 20.199 1.00 76.69 87 GLY A O 1
ATOM 629 N N . GLN A 1 88 ? -18.712 -13.866 18.500 1.00 72.75 88 GLN A N 1
ATOM 630 C CA . GLN A 1 88 ? -17.464 -13.147 18.475 1.00 72.75 88 GLN A CA 1
ATOM 631 C C . GLN A 1 88 ? -17.770 -11.655 18.827 1.00 72.75 88 GLN A C 1
ATOM 633 O O . GLN A 1 88 ? -18.923 -11.276 19.006 1.00 72.75 88 GLN A O 1
ATOM 638 N N . THR A 1 89 ? -16.771 -10.848 19.183 1.00 72.44 89 THR A N 1
ATOM 639 C CA . THR A 1 89 ? -16.963 -9.419 19.497 1.00 72.44 89 THR A CA 1
ATOM 640 C C . THR A 1 89 ? -15.867 -8.588 18.833 1.00 72.44 89 THR A C 1
ATOM 642 O O . THR A 1 89 ? -14.681 -8.833 19.074 1.00 72.44 89 THR A O 1
ATOM 645 N N . ASP A 1 90 ? -16.264 -7.538 18.106 1.00 71.50 90 ASP A N 1
ATOM 646 C CA . ASP A 1 90 ? -15.375 -6.590 17.421 1.00 71.50 90 ASP A CA 1
ATOM 647 C C . ASP A 1 90 ? -14.548 -7.208 16.246 1.00 71.50 90 ASP A C 1
ATOM 649 O O . ASP A 1 90 ? -13.438 -6.758 15.948 1.00 71.50 90 ASP A O 1
ATOM 653 N N . GLU A 1 91 ? -15.079 -8.210 15.527 1.00 65.88 91 GLU A N 1
ATOM 654 C CA . GLU A 1 91 ? -14.377 -9.052 14.516 1.00 65.88 91 GLU A CA 1
ATOM 655 C C . GLU A 1 91 ? -13.848 -8.282 13.309 1.00 65.88 91 GLU A C 1
ATOM 657 O O . GLU A 1 91 ? -12.926 -8.732 12.623 1.00 65.88 91 GLU A O 1
ATOM 662 N N . ALA A 1 92 ? -14.462 -7.139 13.021 1.00 64.75 92 ALA A N 1
ATOM 663 C CA . ALA A 1 92 ? -14.134 -6.300 11.878 1.00 64.75 92 ALA A CA 1
ATOM 664 C C . ALA A 1 92 ? -14.251 -4.813 12.215 1.00 64.75 92 ALA A C 1
ATOM 666 O O . ALA A 1 92 ? -14.767 -4.022 11.425 1.00 64.75 92 ALA A O 1
ATOM 667 N N . SER A 1 93 ? -13.752 -4.410 13.382 1.00 74.19 93 SER A N 1
ATOM 668 C CA . SER A 1 93 ? -13.770 -3.002 13.749 1.00 74.19 93 SER A CA 1
ATOM 669 C C . SER A 1 93 ? -12.459 -2.542 14.333 1.00 74.19 93 SER A C 1
ATOM 671 O O . SER A 1 93 ? -12.280 -2.455 15.530 1.00 74.19 93 SER A O 1
ATOM 673 N N . CYS A 1 94 ? -11.514 -2.305 13.448 1.00 84.94 94 CYS A N 1
ATOM 674 C CA . CYS A 1 94 ? -10.537 -1.220 13.465 1.00 84.94 94 CYS A CA 1
ATOM 675 C C . CYS A 1 94 ? -9.854 -1.178 12.086 1.00 84.94 94 CYS A C 1
ATOM 677 O O . CYS A 1 94 ? -8.845 -0.514 11.944 1.00 84.94 94 CYS A O 1
ATOM 679 N N . ASP A 1 95 ? -10.380 -1.885 11.078 1.00 87.38 95 ASP A N 1
ATOM 680 C CA . ASP A 1 95 ? -9.764 -1.963 9.760 1.00 87.38 95 ASP A CA 1
ATOM 681 C C . ASP A 1 95 ? -9.738 -0.567 9.131 1.00 87.38 95 ASP A C 1
ATOM 683 O O . ASP A 1 95 ? -10.783 0.013 8.811 1.00 87.38 95 ASP A O 1
ATOM 687 N N . ASP A 1 96 ? -8.544 0.007 9.019 1.00 90.62 96 ASP A N 1
ATOM 688 C CA . ASP A 1 96 ? -8.329 1.305 8.385 1.00 90.62 96 ASP A CA 1
ATOM 689 C C . ASP A 1 96 ? -8.093 1.174 6.868 1.00 90.62 96 ASP A C 1
ATOM 691 O O . ASP A 1 96 ? -7.921 2.177 6.165 1.00 90.62 96 ASP A O 1
ATOM 695 N N . GLY A 1 97 ? -8.146 -0.058 6.351 1.00 90.94 97 GLY A N 1
ATOM 696 C CA . GLY A 1 97 ? -7.920 -0.415 4.962 1.00 90.94 97 GLY A CA 1
ATOM 697 C C . GLY A 1 97 ? -6.454 -0.362 4.543 1.00 90.94 97 GLY A C 1
ATOM 698 O O . GLY A 1 97 ? -6.175 -0.495 3.347 1.00 90.94 97 GLY A O 1
ATOM 699 N N . ASN A 1 98 ? -5.517 -0.139 5.470 1.00 93.94 98 ASN A N 1
ATOM 700 C CA . ASN A 1 98 ? -4.097 -0.095 5.171 1.00 93.94 98 ASN A CA 1
ATOM 701 C C . ASN A 1 98 ? -3.451 -1.472 5.419 1.00 93.94 98 ASN A C 1
ATOM 703 O O . ASN A 1 98 ? -3.298 -1.902 6.557 1.00 93.94 98 ASN A O 1
ATOM 707 N N . PRO A 1 99 ? -2.962 -2.170 4.375 1.00 94.12 99 PRO A N 1
ATOM 708 C CA . PRO A 1 99 ? -2.292 -3.462 4.551 1.00 94.12 99 PRO A CA 1
ATOM 709 C C . PRO A 1 99 ? -0.972 -3.363 5.337 1.00 94.12 99 PRO A C 1
ATOM 711 O O . PRO A 1 99 ? -0.402 -4.386 5.713 1.00 94.12 99 PRO A O 1
ATOM 714 N N . CYS A 1 100 ? -0.467 -2.146 5.558 1.00 97.88 100 CYS A N 1
ATOM 715 C CA . CYS A 1 100 ? 0.765 -1.872 6.285 1.00 97.88 100 CYS A CA 1
ATOM 716 C C . CYS A 1 100 ? 0.574 -1.439 7.735 1.00 97.88 100 CYS A C 1
ATOM 718 O O . CYS A 1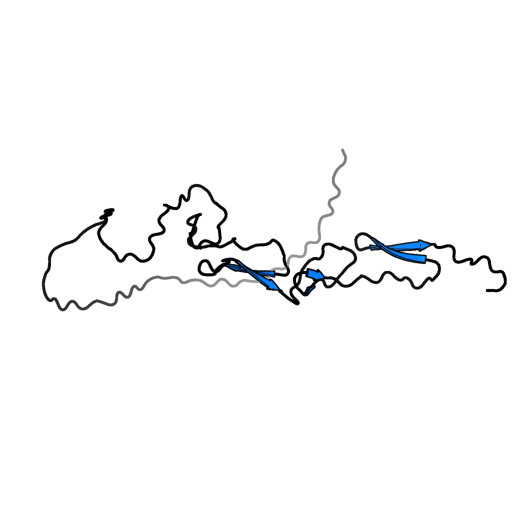 100 ? 1.549 -1.043 8.388 1.00 97.88 100 CYS A O 1
ATOM 720 N N . THR A 1 101 ? -0.637 -1.574 8.261 1.00 96.00 101 THR A N 1
ATOM 721 C CA . THR A 1 101 ? -0.930 -1.452 9.684 1.00 96.00 101 THR A CA 1
ATOM 722 C C . THR A 1 101 ? -1.421 -2.780 10.244 1.00 96.00 101 THR A C 1
ATOM 724 O O . THR A 1 101 ? -2.034 -3.607 9.576 1.00 96.00 101 THR A O 1
ATOM 727 N N . MET A 1 102 ? -1.067 -3.026 11.501 1.00 92.50 102 MET A N 1
ATOM 728 C CA . MET A 1 102 ? -1.743 -4.005 12.335 1.00 92.50 102 MET A CA 1
ATOM 729 C C . MET A 1 102 ? -2.753 -3.260 13.188 1.00 92.50 102 MET A C 1
ATOM 731 O O . MET A 1 102 ? -2.367 -2.430 14.025 1.00 92.50 102 MET A O 1
ATOM 735 N N . ASP A 1 103 ? -4.016 -3.608 12.992 1.00 91.75 103 ASP A N 1
ATOM 736 C CA . ASP A 1 103 ? -5.133 -2.964 13.656 1.00 91.75 103 ASP A CA 1
ATOM 737 C C . ASP A 1 103 ? -5.474 -3.728 14.928 1.00 91.75 103 ASP A C 1
ATOM 739 O O . ASP A 1 103 ? -5.531 -4.958 14.965 1.00 91.75 103 ASP A O 1
ATOM 743 N N . THR A 1 104 ? -5.633 -2.998 16.023 1.00 88.88 104 THR A N 1
ATOM 744 C CA . THR A 1 104 ? -5.959 -3.574 17.324 1.00 88.88 104 THR A CA 1
ATOM 745 C C . THR A 1 104 ? -7.108 -2.798 17.941 1.00 88.88 104 THR A C 1
ATOM 747 O O . THR A 1 104 ? -6.981 -1.594 18.184 1.00 88.88 104 THR A O 1
ATOM 750 N N . CYS A 1 105 ? -8.195 -3.516 18.225 1.00 88.69 105 CYS A N 1
ATOM 751 C CA . CYS A 1 105 ? -9.331 -3.030 18.997 1.00 88.69 105 CYS A CA 1
ATOM 752 C C . CYS A 1 105 ? -9.137 -3.367 20.484 1.00 88.69 105 CYS A C 1
ATOM 754 O O . CYS A 1 105 ? -8.967 -4.527 20.864 1.00 88.69 105 CYS A O 1
ATOM 756 N N . ASP A 1 106 ? -9.153 -2.340 21.331 1.00 86.38 106 ASP A N 1
ATOM 757 C CA . ASP A 1 106 ? -9.333 -2.451 22.777 1.00 86.38 106 ASP A CA 1
ATOM 758 C C . ASP A 1 106 ? -10.504 -1.542 23.190 1.00 86.38 106 ASP A C 1
ATOM 760 O O . ASP A 1 106 ? -10.312 -0.333 23.349 1.00 86.38 106 ASP A O 1
ATOM 764 N N . PRO A 1 107 ? -11.713 -2.082 23.434 1.00 81.06 107 PRO A N 1
ATOM 765 C CA . PRO A 1 107 ? -12.888 -1.274 23.773 1.00 81.06 107 PRO A CA 1
ATOM 766 C C . PRO A 1 107 ? -12.756 -0.536 25.118 1.00 81.06 107 PRO A C 1
ATOM 768 O O . PRO A 1 107 ? -13.571 0.328 25.444 1.00 81.06 107 PRO A O 1
ATOM 771 N N . LYS A 1 108 ? -11.734 -0.852 25.929 1.00 83.31 108 LYS A N 1
ATOM 772 C CA . LYS A 1 108 ? -11.426 -0.152 27.187 1.00 83.31 108 LYS A CA 1
ATOM 773 C C . LYS A 1 108 ? -10.385 0.953 27.007 1.00 83.31 108 LYS A C 1
ATOM 775 O O . LYS A 1 108 ? -10.216 1.766 27.923 1.00 83.31 108 LYS A O 1
ATOM 780 N N . ALA A 1 109 ? -9.687 0.992 25.874 1.00 84.25 109 ALA A N 1
ATOM 781 C CA . ALA A 1 109 ? -8.758 2.057 25.533 1.00 84.25 109 ALA A CA 1
ATOM 782 C C . ALA A 1 109 ? -9.497 3.316 25.040 1.00 84.25 109 ALA A C 1
ATOM 784 O O . ALA A 1 109 ? -10.678 3.304 24.700 1.00 84.25 109 ALA A O 1
ATOM 785 N N . SER A 1 110 ? -8.797 4.451 25.038 1.00 83.62 110 SER A N 1
ATOM 786 C CA . SER A 1 110 ? -9.319 5.725 24.532 1.00 83.62 110 SER A CA 1
ATOM 787 C C . SER A 1 110 ? -8.211 6.454 23.761 1.00 83.62 110 SER A C 1
ATOM 789 O O . SER A 1 110 ? -7.411 7.151 24.397 1.00 83.62 110 SER A O 1
ATOM 791 N N . PRO A 1 111 ? -8.152 6.344 22.419 1.00 86.50 111 PRO A N 1
ATOM 792 C CA . PRO A 1 111 ? -9.133 5.706 21.526 1.00 86.50 111 PRO A CA 1
ATOM 793 C C . PRO A 1 111 ? -9.138 4.172 21.616 1.00 86.50 111 PRO A C 1
ATOM 795 O O . PRO A 1 111 ? -8.136 3.584 22.010 1.00 86.50 111 PRO A O 1
ATOM 798 N N . ALA A 1 112 ? -10.267 3.555 21.251 1.00 86.81 112 ALA A N 1
ATOM 799 C CA . ALA A 1 112 ? -10.429 2.100 21.268 1.00 86.81 112 ALA A CA 1
ATOM 800 C C . ALA A 1 112 ? -9.625 1.400 20.156 1.00 86.81 112 ALA A C 1
ATOM 802 O O . ALA A 1 112 ? -9.108 0.309 20.361 1.00 86.81 112 ALA A O 1
ATOM 803 N N . CYS A 1 113 ? -9.450 2.065 19.009 1.00 90.38 113 CYS A N 1
ATOM 804 C CA . CYS A 1 113 ? -8.598 1.582 17.926 1.00 90.38 113 CYS A CA 1
ATOM 805 C C . CYS A 1 113 ? -7.166 2.093 18.039 1.00 90.38 113 CYS A C 1
ATOM 807 O O . CYS A 1 113 ? -6.920 3.276 18.304 1.00 90.38 113 CYS A O 1
ATOM 809 N N . SER A 1 114 ? -6.226 1.197 17.763 1.00 91.94 114 SER A N 1
ATOM 810 C CA . SER A 1 114 ? -4.811 1.507 17.603 1.00 91.94 114 SER A CA 1
ATOM 811 C C . SER A 1 114 ? -4.246 0.818 16.366 1.00 91.94 114 SER A C 1
ATOM 813 O O . SER A 1 114 ? -4.636 -0.303 16.049 1.00 91.94 114 SER A O 1
ATOM 815 N N . TYR A 1 115 ? -3.322 1.507 15.696 1.00 94.19 115 TYR A N 1
ATOM 816 C CA . TYR A 1 115 ? -2.680 1.069 14.458 1.00 94.19 115 TYR A CA 1
ATOM 817 C C . TYR A 1 115 ? -1.176 1.105 14.663 1.00 94.19 115 TYR A C 1
ATOM 819 O O . TYR A 1 115 ? -0.634 2.091 15.176 1.00 94.19 115 TYR A O 1
ATOM 827 N N . SER A 1 116 ? -0.495 0.030 14.291 1.00 95.69 116 SER A N 1
ATOM 828 C CA . SER A 1 116 ? 0.962 -0.053 14.389 1.00 95.69 116 SER A CA 1
ATOM 829 C C . SER A 1 116 ? 1.565 -0.507 13.072 1.00 95.69 116 SER A C 1
ATOM 831 O O . SER A 1 116 ? 0.991 -1.355 12.399 1.00 95.69 116 SER A O 1
ATOM 833 N N . ASN A 1 117 ? 2.714 0.062 12.702 1.00 97.38 117 ASN A N 1
ATOM 834 C CA . ASN A 1 117 ? 3.373 -0.258 11.438 1.00 97.38 117 ASN A CA 1
ATOM 835 C C . ASN A 1 117 ? 3.708 -1.753 11.368 1.00 97.38 117 ASN A C 1
ATOM 837 O O . ASN A 1 117 ? 4.358 -2.301 12.263 1.00 97.38 117 ASN A O 1
ATOM 841 N N . ALA A 1 118 ? 3.304 -2.392 10.275 1.00 96.81 118 ALA A N 1
ATOM 842 C CA . ALA A 1 118 ? 3.604 -3.784 9.972 1.00 96.81 118 ALA A CA 1
ATOM 843 C C . ALA A 1 118 ? 4.912 -3.908 9.166 1.00 96.81 118 ALA A C 1
ATOM 845 O O . ALA A 1 118 ? 4.941 -4.546 8.117 1.00 96.81 118 ALA A O 1
ATOM 846 N N . ASP A 1 119 ? 5.993 -3.263 9.618 1.00 97.69 119 ASP A N 1
ATOM 847 C CA . ASP A 1 119 ? 7.238 -3.157 8.844 1.00 97.69 119 ASP A CA 1
ATOM 848 C C . ASP A 1 119 ? 7.775 -4.532 8.398 1.00 97.69 119 ASP A C 1
ATOM 850 O O . ASP A 1 119 ? 7.933 -5.460 9.197 1.00 97.69 119 ASP A O 1
ATOM 854 N N . GLY A 1 120 ? 8.081 -4.655 7.106 1.00 96.38 120 GLY A N 1
ATOM 855 C CA . GLY A 1 120 ? 8.551 -5.884 6.467 1.00 96.38 120 GLY A CA 1
ATOM 856 C C . GLY A 1 120 ? 7.456 -6.889 6.089 1.00 96.38 120 GLY A C 1
ATOM 857 O O . GLY A 1 120 ? 7.783 -7.928 5.512 1.00 96.38 120 GLY A O 1
ATOM 858 N N . ALA A 1 121 ? 6.181 -6.618 6.385 1.00 97.38 121 ALA A N 1
ATOM 859 C CA . ALA A 1 121 ? 5.072 -7.398 5.842 1.00 97.38 121 ALA A CA 1
ATOM 860 C C . ALA A 1 121 ? 4.963 -7.210 4.320 1.00 97.38 121 ALA A C 1
ATOM 862 O O . ALA A 1 121 ? 5.308 -6.151 3.797 1.00 97.38 121 ALA A O 1
ATOM 863 N N . LEU A 1 122 ? 4.485 -8.244 3.621 1.00 97.38 122 LEU A N 1
ATOM 864 C CA . LEU A 1 122 ? 4.175 -8.158 2.193 1.00 97.38 122 LEU A CA 1
ATOM 865 C C . LEU A 1 122 ? 2.919 -7.311 1.988 1.00 97.38 122 LEU A C 1
ATOM 867 O O . LEU A 1 122 ? 1.940 -7.471 2.718 1.00 97.38 122 LEU A O 1
ATOM 871 N N . CYS A 1 123 ? 2.941 -6.474 0.964 1.00 97.94 123 CYS A N 1
ATOM 872 C CA . CYS A 1 123 ? 1.817 -5.645 0.548 1.00 97.94 123 CYS A CA 1
ATOM 873 C C . CYS A 1 123 ? 1.851 -5.466 -0.981 1.00 97.94 123 CYS A C 1
ATOM 875 O O . CYS A 1 123 ? 2.655 -6.112 -1.647 1.00 97.94 123 CYS A O 1
ATOM 877 N N . ASP A 1 124 ? 0.947 -4.660 -1.531 1.00 97.31 124 ASP A N 1
ATOM 878 C CA . ASP A 1 124 ? 0.924 -4.260 -2.945 1.00 97.31 124 ASP A CA 1
ATOM 879 C C . ASP A 1 124 ? 0.804 -2.731 -2.972 1.00 97.31 124 ASP A C 1
ATOM 881 O O . ASP A 1 124 ? -0.152 -2.185 -2.405 1.00 97.31 124 ASP A O 1
ATOM 885 N N . ASP A 1 125 ? 1.797 -2.035 -3.533 1.00 97.06 125 ASP A N 1
ATOM 886 C CA . ASP A 1 125 ? 1.800 -0.566 -3.593 1.00 97.06 125 ASP A CA 1
ATOM 887 C C . ASP A 1 125 ? 0.953 -0.020 -4.761 1.00 97.06 125 ASP A C 1
ATOM 889 O O . ASP A 1 125 ? 0.725 1.191 -4.875 1.00 97.06 125 ASP A O 1
ATOM 893 N N . GLY A 1 126 ? 0.415 -0.921 -5.589 1.00 96.56 126 GLY A N 1
ATOM 894 C CA . GLY A 1 126 ? -0.424 -0.631 -6.741 1.00 96.56 126 GLY A CA 1
ATOM 895 C C . GLY A 1 126 ? 0.344 -0.147 -7.971 1.00 96.56 126 GLY A C 1
ATOM 896 O O . GLY A 1 126 ? -0.285 0.100 -9.009 1.00 96.56 126 GLY A O 1
ATOM 897 N N . ASP A 1 127 ? 1.668 -0.005 -7.898 1.00 97.19 127 ASP A N 1
ATOM 898 C CA . ASP A 1 127 ? 2.514 0.318 -9.035 1.00 97.19 127 ASP A CA 1
ATOM 899 C C . ASP A 1 127 ? 3.002 -0.971 -9.708 1.00 97.19 127 ASP A C 1
ATOM 901 O O . ASP A 1 127 ? 3.864 -1.695 -9.234 1.00 97.19 127 ASP A O 1
ATOM 905 N N . ALA A 1 128 ? 2.496 -1.258 -10.907 1.00 97.44 128 ALA A N 1
ATOM 906 C CA . ALA A 1 128 ? 2.952 -2.423 -11.667 1.00 97.44 128 ALA A CA 1
ATOM 907 C C . ALA A 1 128 ? 4.456 -2.374 -12.025 1.00 97.44 128 ALA A C 1
ATOM 909 O O . ALA A 1 128 ? 5.001 -3.369 -12.500 1.00 97.44 128 ALA A O 1
ATOM 910 N N . CYS A 1 129 ? 5.101 -1.212 -11.880 1.00 97.81 129 CYS A N 1
ATOM 911 C CA . CYS A 1 129 ? 6.512 -0.974 -12.161 1.00 97.81 129 CYS A CA 1
ATOM 912 C C . CYS A 1 129 ? 7.431 -1.073 -10.940 1.00 97.81 129 CYS A C 1
ATOM 914 O O . CYS A 1 129 ? 8.631 -0.781 -11.049 1.00 97.81 129 CYS A O 1
ATOM 916 N N . THR A 1 130 ? 6.898 -1.517 -9.810 1.00 97.56 130 THR A N 1
ATOM 917 C CA . THR A 1 130 ? 7.654 -1.913 -8.629 1.00 97.56 130 THR A CA 1
ATOM 918 C C . THR A 1 130 ? 7.542 -3.427 -8.403 1.00 97.56 130 THR A C 1
ATOM 920 O O . THR A 1 130 ? 6.771 -4.141 -9.050 1.00 97.56 130 THR A O 1
ATOM 923 N N . ALA A 1 131 ? 8.442 -3.954 -7.581 1.00 96.06 131 ALA A N 1
ATOM 924 C CA . ALA A 1 131 ? 8.480 -5.344 -7.163 1.00 96.06 131 ALA A CA 1
ATOM 925 C C . ALA A 1 131 ? 9.017 -5.446 -5.731 1.00 96.06 131 ALA A C 1
ATOM 927 O O . ALA A 1 131 ? 9.661 -4.523 -5.228 1.00 96.06 131 ALA A O 1
ATOM 928 N N . ASP A 1 132 ? 8.836 -6.615 -5.113 1.00 96.62 132 ASP A N 1
ATOM 929 C CA . ASP A 1 132 ? 9.259 -6.883 -3.731 1.00 96.62 132 ASP A CA 1
ATOM 930 C C . ASP A 1 132 ? 8.644 -5.895 -2.719 1.00 96.62 132 ASP A C 1
ATOM 932 O O . ASP A 1 132 ? 9.294 -5.450 -1.770 1.00 96.62 132 ASP A O 1
ATOM 936 N N . ASP A 1 133 ? 7.374 -5.566 -2.945 1.00 98.31 133 ASP A N 1
ATOM 937 C CA . ASP A 1 133 ? 6.584 -4.628 -2.157 1.00 98.31 133 ASP A CA 1
ATOM 938 C C . ASP A 1 133 ? 6.494 -5.054 -0.695 1.00 98.31 133 ASP A C 1
ATOM 940 O O . ASP A 1 133 ? 6.040 -6.152 -0.342 1.00 98.31 133 ASP A O 1
ATOM 944 N N . THR A 1 134 ? 6.946 -4.155 0.173 1.00 98.31 134 THR A N 1
ATOM 945 C CA . THR A 1 134 ? 6.939 -4.370 1.613 1.00 98.31 134 THR A CA 1
ATOM 946 C C . THR A 1 134 ? 6.534 -3.120 2.363 1.00 98.31 134 THR A C 1
ATOM 948 O O . THR A 1 134 ? 6.754 -1.984 1.942 1.00 98.31 134 THR A O 1
ATOM 951 N N . CYS A 1 135 ? 5.936 -3.346 3.521 1.00 98.44 135 CYS A N 1
ATOM 952 C CA . CYS A 1 135 ? 5.540 -2.279 4.408 1.00 98.44 135 CYS A CA 1
ATOM 953 C C . CYS A 1 135 ? 6.759 -1.629 5.058 1.00 98.44 135 CYS A C 1
ATOM 955 O O . CYS A 1 135 ? 7.635 -2.308 5.599 1.00 98.44 135 CYS A O 1
ATOM 957 N N . SER A 1 136 ? 6.793 -0.303 5.034 1.00 97.94 136 SER A N 1
ATOM 958 C CA . SER A 1 136 ? 7.797 0.505 5.708 1.00 97.94 136 SER A CA 1
ATOM 959 C C . SER A 1 136 ? 7.159 1.800 6.185 1.00 97.94 136 SER A C 1
ATOM 961 O O . SER A 1 136 ? 6.701 2.612 5.385 1.00 97.94 136 SER A O 1
ATOM 963 N N . ASP A 1 137 ? 7.171 2.007 7.496 1.00 96.56 137 ASP A N 1
ATOM 964 C CA . ASP A 1 137 ? 6.614 3.182 8.168 1.00 96.56 137 ASP A CA 1
ATOM 965 C C . ASP A 1 137 ? 5.133 3.438 7.823 1.00 96.56 137 ASP A C 1
ATOM 967 O O . ASP A 1 137 ? 4.709 4.566 7.575 1.00 96.56 137 ASP A O 1
ATOM 971 N N . GLY A 1 138 ? 4.347 2.357 7.752 1.00 96.00 138 GLY A N 1
ATOM 972 C CA . GLY A 1 138 ? 2.909 2.412 7.464 1.00 96.00 138 GLY A CA 1
ATOM 973 C C . GLY A 1 138 ? 2.554 2.649 5.991 1.00 96.00 138 GLY A C 1
ATOM 974 O O . GLY A 1 138 ? 1.375 2.785 5.674 1.00 96.00 138 GLY A O 1
ATOM 975 N N . ALA A 1 139 ? 3.537 2.678 5.089 1.00 97.31 139 ALA A N 1
ATOM 976 C CA . ALA A 1 139 ? 3.328 2.731 3.645 1.00 97.31 139 ALA A CA 1
ATOM 977 C C . ALA A 1 139 ? 3.769 1.423 2.985 1.00 97.31 139 ALA A C 1
ATOM 979 O O . ALA A 1 139 ? 4.771 0.833 3.389 1.00 97.31 139 ALA A O 1
ATOM 980 N N . CYS A 1 140 ? 3.049 1.001 1.947 1.00 98.19 140 CYS A N 1
ATOM 981 C CA . CYS A 1 140 ? 3.522 -0.064 1.076 1.00 98.19 140 CYS A CA 1
ATOM 982 C C . CYS A 1 140 ? 4.502 0.517 0.059 1.00 98.19 140 CYS A C 1
ATOM 984 O O . CYS A 1 140 ? 4.143 1.452 -0.656 1.00 98.19 140 CYS A O 1
ATOM 986 N N . LEU A 1 141 ? 5.735 0.013 0.041 1.00 97.69 141 LEU A N 1
ATOM 987 C CA . LEU A 1 141 ? 6.790 0.481 -0.850 1.00 97.69 141 LEU A CA 1
ATOM 988 C C . LEU A 1 141 ? 7.395 -0.700 -1.604 1.00 97.69 141 LEU A C 1
ATOM 990 O O . LEU A 1 141 ? 7.895 -1.641 -0.983 1.00 97.69 141 LEU A O 1
ATOM 994 N N . GLY A 1 142 ? 7.421 -0.610 -2.928 1.00 97.06 142 GLY A N 1
ATOM 995 C CA . GLY A 1 142 ? 8.165 -1.518 -3.782 1.00 97.06 142 GLY A CA 1
ATOM 996 C C . GLY A 1 142 ? 9.498 -0.963 -4.283 1.00 97.06 142 GLY A C 1
ATOM 997 O O . GLY A 1 142 ? 9.861 0.207 -4.121 1.00 97.06 142 GLY A O 1
ATOM 998 N N . THR A 1 143 ? 10.266 -1.846 -4.911 1.00 96.62 143 THR A N 1
ATOM 999 C CA . THR A 1 143 ? 11.532 -1.543 -5.584 1.00 96.62 143 THR A CA 1
ATOM 1000 C C . THR A 1 143 ? 11.298 -1.418 -7.083 1.00 96.62 143 THR A C 1
ATOM 1002 O O . THR A 1 143 ? 10.745 -2.320 -7.700 1.00 96.62 143 THR A O 1
ATOM 1005 N N . SER A 1 144 ? 11.756 -0.322 -7.693 1.00 96.75 144 SER A N 1
ATOM 1006 C CA . SER A 1 144 ? 11.574 -0.088 -9.131 1.00 96.75 144 SER A CA 1
ATOM 1007 C C . SER A 1 144 ? 12.192 -1.197 -9.988 1.00 96.75 144 SER A C 1
ATOM 1009 O O . SER A 1 144 ? 13.349 -1.584 -9.792 1.00 96.75 144 SER A O 1
ATOM 1011 N N . ILE A 1 145 ? 11.425 -1.666 -10.974 1.00 95.69 145 ILE A N 1
ATOM 1012 C CA . ILE A 1 145 ? 11.893 -2.609 -11.987 1.00 95.69 145 ILE A CA 1
ATOM 1013 C C . ILE A 1 145 ? 12.888 -1.888 -12.914 1.00 95.69 145 ILE A C 1
ATOM 1015 O O . ILE A 1 145 ? 12.521 -0.897 -13.551 1.00 95.69 145 ILE A O 1
ATOM 1019 N N . PRO A 1 146 ? 14.140 -2.371 -13.037 1.00 95.31 146 PRO A N 1
ATOM 1020 C CA . PRO A 1 146 ? 15.104 -1.775 -13.951 1.00 95.31 146 PRO A CA 1
ATOM 1021 C C . PRO A 1 146 ? 14.721 -2.090 -15.402 1.00 95.31 146 PRO A C 1
ATOM 1023 O O . PRO A 1 146 ? 14.617 -3.259 -15.776 1.00 95.31 146 PRO A O 1
ATOM 1026 N N . CYS A 1 147 ? 14.549 -1.045 -16.214 1.00 96.25 147 CYS A N 1
ATOM 1027 C CA . CYS A 1 147 ? 14.231 -1.158 -17.642 1.00 96.25 147 CYS A CA 1
ATOM 1028 C C . CYS A 1 147 ? 15.338 -0.675 -18.583 1.00 96.25 147 CYS A C 1
ATOM 1030 O O . CYS A 1 147 ? 15.136 -0.722 -19.790 1.00 96.25 147 CYS A O 1
ATOM 1032 N N . ASP A 1 148 ? 16.478 -0.256 -18.030 1.00 95.75 148 ASP A N 1
ATOM 1033 C CA . ASP A 1 148 ? 17.664 0.157 -18.786 1.00 95.75 148 ASP A CA 1
ATOM 1034 C C . ASP A 1 148 ? 18.108 -0.960 -19.744 1.00 95.75 148 ASP A C 1
ATOM 1036 O O . ASP A 1 148 ? 18.432 -2.074 -19.305 1.00 95.75 148 ASP A O 1
ATOM 1040 N N . ASP A 1 149 ? 18.082 -0.679 -21.047 1.00 95.12 149 ASP A N 1
ATOM 1041 C CA . ASP A 1 149 ? 18.468 -1.633 -22.091 1.00 95.12 149 ASP A CA 1
ATOM 1042 C C . ASP A 1 149 ? 19.951 -1.512 -22.498 1.00 95.12 149 ASP A C 1
ATOM 1044 O O . ASP A 1 149 ? 20.474 -2.350 -23.247 1.00 95.12 149 ASP A O 1
ATOM 1048 N N . GLY A 1 150 ? 20.656 -0.530 -21.930 1.00 95.62 150 GLY A N 1
ATOM 1049 C CA . GLY A 1 150 ? 22.056 -0.229 -22.181 1.00 95.62 150 GLY A CA 1
ATOM 1050 C C . GLY A 1 150 ? 22.319 0.609 -23.436 1.00 95.62 150 GLY A C 1
ATOM 1051 O O . GLY A 1 150 ? 23.496 0.838 -23.744 1.00 95.62 150 GLY A O 1
ATOM 1052 N N . ASP A 1 151 ? 21.291 1.056 -24.161 1.00 93.69 151 ASP A N 1
ATOM 1053 C CA . ASP A 1 151 ? 21.414 1.999 -25.270 1.00 93.69 151 ASP A CA 1
ATOM 1054 C C . ASP A 1 151 ? 21.230 3.443 -24.772 1.00 93.69 151 ASP A C 1
ATOM 1056 O O . ASP A 1 151 ? 20.165 3.883 -24.363 1.00 93.69 151 ASP A O 1
ATOM 1060 N N . ALA A 1 152 ? 22.298 4.239 -24.835 1.00 91.44 152 ALA A N 1
ATOM 1061 C CA . ALA A 1 152 ? 22.244 5.642 -24.418 1.00 91.44 152 ALA A CA 1
ATOM 1062 C C . ALA A 1 152 ? 21.355 6.518 -25.325 1.00 91.44 152 ALA A C 1
ATOM 1064 O O . ALA A 1 152 ? 21.087 7.671 -24.987 1.00 91.44 152 ALA A O 1
ATOM 1065 N N . CYS A 1 153 ? 20.950 6.003 -26.490 1.00 94.50 153 CYS A N 1
ATOM 1066 C CA . CYS A 1 153 ? 20.052 6.663 -27.428 1.00 94.50 153 CYS A CA 1
ATOM 1067 C C . CYS A 1 153 ? 18.573 6.308 -27.192 1.00 94.50 153 CYS A C 1
ATOM 1069 O O . CYS A 1 153 ? 17.741 6.630 -28.045 1.00 94.50 153 CYS A O 1
ATOM 1071 N N . THR A 1 154 ? 18.215 5.647 -26.090 1.00 94.75 154 THR A N 1
ATOM 1072 C CA . THR A 1 154 ? 16.820 5.367 -25.727 1.00 94.75 154 THR A CA 1
ATOM 1073 C C . THR A 1 154 ? 16.455 5.949 -24.365 1.00 94.75 154 THR A C 1
ATOM 1075 O O . THR A 1 154 ? 17.231 5.938 -23.416 1.00 94.75 154 THR A O 1
ATOM 1078 N N . ASP A 1 155 ? 15.238 6.483 -24.280 1.00 94.75 155 ASP A N 1
ATOM 1079 C CA . ASP A 1 155 ? 14.555 6.732 -23.018 1.00 94.75 155 ASP A CA 1
ATOM 1080 C C . ASP A 1 155 ? 13.915 5.423 -22.552 1.00 94.75 155 ASP A C 1
ATOM 1082 O O . ASP A 1 155 ? 12.981 4.920 -23.191 1.00 94.75 155 ASP A O 1
ATOM 1086 N N . ASP A 1 156 ? 14.378 4.909 -21.417 1.00 96.44 156 ASP A N 1
ATOM 1087 C CA . ASP A 1 156 ? 13.891 3.659 -20.845 1.00 96.44 156 ASP A CA 1
ATOM 1088 C C . ASP A 1 156 ? 12.942 3.928 -19.683 1.00 96.44 156 ASP A C 1
ATOM 1090 O O . ASP A 1 156 ? 13.258 4.636 -18.723 1.00 96.44 156 ASP A O 1
ATOM 1094 N N . PHE A 1 157 ? 11.750 3.346 -19.750 1.00 95.94 157 PHE A N 1
ATOM 1095 C CA . PHE A 1 157 ? 10.747 3.506 -18.708 1.00 95.94 157 PHE A CA 1
ATOM 1096 C C . PHE A 1 157 ? 9.900 2.253 -18.559 1.00 95.94 157 PHE A C 1
ATOM 1098 O O . PHE A 1 157 ? 9.669 1.493 -19.500 1.00 95.94 157 PHE A O 1
ATOM 1105 N N . CYS A 1 158 ? 9.394 2.051 -17.349 1.00 97.75 158 CYS A N 1
ATOM 1106 C CA . CYS A 1 158 ? 8.386 1.039 -17.113 1.00 97.75 158 CYS A CA 1
ATOM 1107 C C . CYS A 1 158 ? 6.985 1.629 -17.318 1.00 97.75 158 CYS A C 1
ATOM 1109 O O . CYS A 1 158 ? 6.688 2.742 -16.882 1.00 97.75 158 CYS A O 1
ATOM 1111 N N . LEU A 1 159 ? 6.112 0.869 -17.978 1.00 96.69 159 LEU A N 1
ATOM 1112 C CA . LEU A 1 159 ? 4.698 1.187 -18.129 1.00 96.69 159 LEU A CA 1
ATOM 1113 C C . LEU A 1 159 ? 3.874 -0.093 -17.974 1.00 96.69 159 LEU A C 1
ATOM 1115 O O . LEU A 1 159 ? 4.053 -1.047 -18.726 1.00 96.69 159 LEU A O 1
ATOM 1119 N N . LEU A 1 160 ? 2.944 -0.102 -17.012 1.00 95.62 160 LEU A N 1
ATOM 1120 C CA . LEU A 1 160 ? 2.053 -1.243 -16.741 1.00 95.62 160 LEU A CA 1
ATOM 1121 C C . LEU A 1 160 ? 2.813 -2.567 -16.496 1.00 95.62 160 LEU A C 1
ATOM 1123 O O . LEU A 1 160 ? 2.378 -3.626 -16.950 1.00 95.62 160 LEU A O 1
ATOM 1127 N N . GLY A 1 161 ? 3.961 -2.499 -15.815 1.00 95.44 161 GLY A N 1
ATOM 1128 C CA . GLY A 1 161 ? 4.809 -3.657 -15.507 1.00 95.44 161 GLY A CA 1
ATOM 1129 C C . GLY A 1 161 ? 5.586 -4.227 -16.692 1.00 95.44 161 GLY A C 1
ATOM 1130 O O . GLY A 1 161 ? 6.155 -5.315 -16.597 1.00 95.44 161 GLY A O 1
ATOM 1131 N N . ALA A 1 162 ? 5.625 -3.508 -17.814 1.00 96.25 162 ALA A N 1
ATOM 1132 C CA . ALA A 1 162 ? 6.458 -3.838 -18.958 1.00 96.25 162 ALA A CA 1
ATOM 1133 C C . ALA A 1 162 ? 7.516 -2.755 -19.178 1.00 96.25 162 ALA A C 1
ATOM 1135 O O . ALA A 1 162 ? 7.240 -1.563 -19.045 1.00 96.25 162 ALA A O 1
ATOM 1136 N N . CYS A 1 163 ? 8.718 -3.176 -19.564 1.00 97.62 163 CYS A N 1
ATOM 1137 C CA . CYS A 1 163 ? 9.749 -2.247 -19.997 1.00 97.62 163 CYS A CA 1
ATOM 1138 C C . CYS A 1 163 ? 9.466 -1.759 -21.415 1.00 97.62 163 CYS A C 1
ATOM 1140 O O . CYS A 1 163 ? 9.196 -2.546 -22.327 1.00 97.62 163 CYS A O 1
ATOM 1142 N N . HIS A 1 164 ? 9.538 -0.446 -21.573 1.00 96.62 164 HIS A N 1
ATOM 1143 C CA . HIS A 1 164 ? 9.406 0.264 -22.827 1.00 96.62 164 HIS A CA 1
ATOM 1144 C C . HIS A 1 164 ? 10.655 1.103 -23.054 1.00 96.62 164 HIS A C 1
ATOM 1146 O O . HIS A 1 164 ? 11.213 1.667 -22.117 1.00 96.62 164 HIS A O 1
ATOM 1152 N N . THR A 1 165 ? 11.051 1.198 -24.317 1.00 96.62 165 THR A N 1
ATOM 1153 C CA . THR A 1 165 ? 12.152 2.046 -24.754 1.00 96.62 165 THR A CA 1
ATOM 1154 C C . THR A 1 165 ? 11.627 2.969 -25.844 1.00 96.62 165 THR A C 1
ATOM 1156 O O . THR A 1 165 ? 10.813 2.572 -26.692 1.00 96.62 165 THR A O 1
ATOM 1159 N N . GLN A 1 166 ? 12.033 4.229 -25.803 1.00 95.19 166 GLN A N 1
ATOM 1160 C CA . GLN A 1 166 ? 11.695 5.214 -26.816 1.00 95.19 166 GLN A CA 1
ATOM 1161 C C . GLN A 1 166 ? 12.991 5.781 -27.392 1.00 95.19 166 GLN A C 1
ATOM 1163 O O . GLN A 1 166 ? 13.761 6.366 -26.642 1.00 95.19 166 GLN A O 1
ATOM 1168 N N . PRO A 1 167 ? 13.240 5.659 -28.709 1.00 94.25 167 PRO A N 1
ATOM 1169 C CA . PRO A 1 167 ? 14.409 6.275 -29.320 1.00 94.25 167 PRO A CA 1
ATOM 1170 C C . PRO A 1 167 ? 14.424 7.782 -29.063 1.00 94.25 167 PRO A C 1
ATOM 1172 O O . PRO A 1 167 ? 13.468 8.486 -29.410 1.00 94.25 167 PRO A O 1
ATOM 1175 N N . GLN A 1 168 ? 15.513 8.257 -28.479 1.00 90.12 168 GLN A N 1
ATOM 1176 C CA . GLN A 1 168 ? 15.850 9.662 -28.364 1.00 90.12 168 GLN A CA 1
ATOM 1177 C C . GLN A 1 168 ? 16.824 10.033 -29.490 1.00 90.12 168 GLN A C 1
ATOM 1179 O O . GLN A 1 168 ? 17.604 9.208 -29.968 1.00 90.12 168 GLN A O 1
ATOM 1184 N N . ASP A 1 169 ? 16.770 11.290 -29.935 1.00 86.38 169 ASP A N 1
ATOM 1185 C CA . ASP A 1 169 ? 17.808 11.823 -30.808 1.00 86.38 169 ASP A CA 1
ATOM 1186 C C . ASP A 1 169 ? 19.113 11.970 -30.017 1.00 86.38 169 ASP A C 1
ATOM 1188 O O . ASP A 1 169 ? 19.222 12.803 -29.113 1.00 86.38 169 ASP A O 1
ATOM 1192 N N . CYS A 1 170 ? 20.061 11.087 -30.311 1.00 84.50 170 CYS A N 1
ATOM 1193 C CA . CYS A 1 170 ? 21.398 11.090 -29.734 1.00 84.50 170 CYS A CA 1
ATOM 1194 C C . CYS A 1 170 ? 22.446 11.669 -30.684 1.00 84.50 170 CYS A C 1
ATOM 1196 O O . CYS A 1 170 ? 23.632 11.657 -30.356 1.00 84.50 170 CYS A O 1
ATOM 1198 N N . ASP A 1 171 ? 22.015 12.173 -31.843 1.00 82.69 171 ASP A N 1
ATOM 1199 C CA . ASP A 1 171 ? 22.822 13.109 -32.604 1.00 82.69 171 ASP A CA 1
ATOM 1200 C C . ASP A 1 171 ? 22.801 14.433 -31.828 1.00 82.69 171 ASP A C 1
ATOM 1202 O O . ASP A 1 171 ? 21.781 15.116 -31.733 1.00 82.69 171 ASP A O 1
ATOM 1206 N N . ASP A 1 172 ? 23.925 14.778 -31.204 1.00 75.75 172 ASP A N 1
ATOM 1207 C CA . ASP A 1 172 ? 24.101 16.064 -30.524 1.00 75.75 172 ASP A CA 1
ATOM 1208 C C . ASP A 1 172 ? 24.293 17.221 -31.522 1.00 75.75 172 ASP A C 1
ATOM 1210 O O . ASP A 1 172 ? 24.553 18.360 -31.117 1.00 75.75 172 ASP A O 1
ATOM 1214 N N . GLU A 1 173 ? 24.150 16.929 -32.823 1.00 75.75 173 GLU A N 1
ATOM 1215 C CA . GLU A 1 173 ? 24.422 17.804 -33.957 1.00 75.75 173 GLU A CA 1
ATOM 1216 C C . GLU A 1 173 ? 25.825 18.442 -33.876 1.00 75.75 173 GLU A C 1
ATOM 1218 O O . GLU A 1 173 ? 26.093 19.451 -34.545 1.00 75.75 173 GLU A O 1
ATOM 1223 N N . ASP A 1 174 ? 26.742 17.867 -33.082 1.00 79.94 174 ASP A N 1
ATOM 1224 C CA . ASP A 1 174 ? 28.114 18.333 -32.948 1.00 79.94 174 ASP A CA 1
ATOM 1225 C C . ASP A 1 174 ? 29.017 17.506 -33.879 1.00 79.94 174 ASP A C 1
ATOM 1227 O O . ASP A 1 174 ? 29.288 16.329 -33.654 1.00 79.94 174 ASP A O 1
ATOM 1231 N N . PRO A 1 175 ? 29.557 18.110 -34.953 1.00 77.50 175 PRO A N 1
ATOM 1232 C CA . PRO A 1 175 ? 30.399 17.403 -35.915 1.00 77.50 175 PRO A CA 1
ATOM 1233 C C . PRO A 1 175 ? 31.756 16.948 -35.342 1.00 77.50 175 PRO A C 1
ATOM 1235 O O . PRO A 1 175 ? 32.605 16.471 -36.104 1.00 77.50 175 PRO A O 1
ATOM 1238 N N . CYS A 1 176 ? 32.028 17.190 -34.057 1.00 68.31 176 CYS A N 1
ATOM 1239 C CA . CYS A 1 176 ? 33.287 16.896 -33.379 1.00 68.31 176 CYS A CA 1
ATOM 1240 C C . CYS A 1 176 ? 33.169 15.914 -32.197 1.00 68.31 176 CYS A C 1
ATOM 1242 O O . CYS A 1 176 ? 34.204 15.673 -31.559 1.00 68.31 176 CYS A O 1
ATOM 1244 N N . THR A 1 177 ? 31.996 15.326 -31.940 1.00 64.00 177 THR A N 1
ATOM 1245 C CA . THR A 1 177 ? 31.786 14.219 -30.985 1.00 64.00 177 THR A CA 1
ATOM 1246 C C . THR A 1 177 ? 31.281 12.949 -31.659 1.00 64.00 177 THR A C 1
ATOM 1248 O O . THR A 1 177 ? 30.711 13.018 -32.768 1.00 64.00 177 THR A O 1
#

pLDDT: mean 73.2, std 20.77, range [36.97, 98.44]

Foldseek 3Di:
DDDDDDDDDDDDDDDDDDDDDDDDDDDDDDDDPDPPDPDDDDDDDDDDDDDDDDPPPPDDDDPPDPPQDCPDDDQAELQQDPNNPPVDHCPPYPCPVQPQWDWAAQNPDVVRIDTDGNFQDADPQPDLQFPPWTTDPSHTDGHGDDQDPPDPQWDWDDDNNDIDTDGHPPPPVDPPD

Radius of gyration: 35.85 Å; chains: 1; bounding box: 71×75×96 Å

Secondary structure (DSSP, 8-state):
------------------------------------------------------TT-TT-S--------TTS-PPP-TTT--SS-SS-SSTTSS--S-TTEEEEE-TTSSSSEEEEE-TT-B---S-TTEEEEEEETTEEEEEEPP---S-TTEEEEEETTEEEEEE-----S-TT-

Sequence (177 aa):
MELQNRNMLWLMAALVFAGCSSTEAPTERSQDVQATDVGLAIDAGQTSSDSQTNPSDSNVAQDTTAPCDPAEAVTETCNGIDEDCDGQTDEASCDDGNPCTMDTCDPKASPACSYSNADGALCDDGDACTADDTCSDGACLGTSIPCDDGDACTDDFCLLGACHTQPQDCDDEDPCT